Protein AF-A0A846ZCH2-F1 (afdb_monomer)

Organism: NCBI:txid434464

Secondary structure (DSSP, 8-state):
--GGGGGGGS--TTHHHHHHHHHHHHH-TT--HHHHHHHHHHSGGGTT--HHHHHHHHHHTT----SS----S----S---SS-PPP-SS------SS------

Structure (mmCIF, N/CA/C/O backbone):
data_AF-A0A846ZCH2-F1
#
_entry.id   AF-A0A846ZCH2-F1
#
loop_
_atom_site.group_PDB
_atom_site.id
_atom_site.type_symbol
_atom_site.label_atom_id
_atom_site.label_alt_id
_atom_site.label_comp_id
_atom_site.label_asym_id
_atom_site.label_entity_id
_atom_site.label_seq_id
_atom_site.pdbx_PDB_ins_code
_atom_site.Cartn_x
_atom_site.Cartn_y
_atom_site.Cartn_z
_atom_site.occupancy
_atom_site.B_iso_or_equiv
_atom_site.auth_seq_id
_atom_site.auth_comp_id
_atom_site.auth_asym_id
_atom_site.auth_atom_id
_atom_site.pdbx_PDB_model_num
ATOM 1 N N . MET A 1 1 ? 10.371 15.484 -34.709 1.00 52.75 1 MET A N 1
ATOM 2 C CA . MET A 1 1 ? 10.586 14.109 -34.193 1.00 52.75 1 MET A CA 1
ATOM 3 C C . MET A 1 1 ? 10.629 14.148 -32.671 1.00 52.75 1 MET A C 1
ATOM 5 O O . MET A 1 1 ? 11.618 14.602 -32.114 1.00 52.75 1 MET A O 1
ATOM 9 N N . HIS A 1 2 ? 9.550 13.776 -31.977 1.00 69.56 2 HIS A N 1
ATOM 10 C CA . HIS A 1 2 ? 9.458 14.019 -30.533 1.00 69.56 2 HIS A CA 1
ATOM 11 C C . HIS A 1 2 ? 9.923 12.816 -29.691 1.00 69.56 2 HIS A C 1
ATOM 13 O O . HIS A 1 2 ? 9.303 11.753 -29.702 1.00 69.56 2 HIS A O 1
ATOM 19 N N . TYR A 1 3 ? 10.988 13.025 -28.916 1.00 62.78 3 TYR A N 1
ATOM 20 C CA . TYR A 1 3 ? 11.684 12.050 -28.064 1.00 62.78 3 TYR A CA 1
ATOM 21 C C . TYR A 1 3 ? 10.785 11.333 -27.028 1.00 62.78 3 TYR A C 1
ATOM 23 O O . TYR A 1 3 ? 10.927 10.128 -26.834 1.00 62.78 3 TYR A O 1
ATOM 31 N N . TRP A 1 4 ? 9.787 12.023 -26.462 1.00 69.00 4 TRP A N 1
ATOM 32 C CA . TRP A 1 4 ? 8.850 11.501 -25.448 1.00 69.00 4 TRP A CA 1
ATOM 33 C C . TRP A 1 4 ? 7.996 10.288 -25.864 1.00 69.00 4 TRP A C 1
ATOM 35 O O . TRP A 1 4 ? 7.654 9.470 -25.015 1.00 69.00 4 TRP A O 1
ATOM 45 N N . LYS A 1 5 ? 7.687 10.104 -27.157 1.00 64.94 5 LYS A N 1
ATOM 46 C CA . LYS A 1 5 ? 6.809 9.006 -27.616 1.00 64.94 5 LYS A CA 1
ATOM 47 C C . LYS A 1 5 ? 7.486 7.626 -27.614 1.00 64.94 5 LYS A C 1
ATOM 49 O O . LYS A 1 5 ? 6.796 6.621 -27.744 1.00 64.94 5 LYS A O 1
ATOM 54 N N . ARG A 1 6 ? 8.817 7.544 -27.457 1.00 63.12 6 ARG A N 1
ATOM 55 C CA . ARG A 1 6 ? 9.560 6.263 -27.440 1.00 63.12 6 ARG A CA 1
ATOM 56 C C . ARG A 1 6 ? 9.465 5.496 -26.116 1.00 63.12 6 ARG A C 1
ATOM 58 O O . ARG A 1 6 ? 9.717 4.300 -26.112 1.00 63.12 6 ARG A O 1
ATOM 65 N N . GLN A 1 7 ? 9.074 6.150 -25.022 1.00 60.16 7 GLN A N 1
ATOM 66 C CA . GLN A 1 7 ? 9.046 5.549 -23.680 1.00 60.16 7 GLN A CA 1
ATOM 67 C C . GLN A 1 7 ? 7.893 4.548 -23.468 1.00 60.16 7 GLN A C 1
ATOM 69 O O . GLN A 1 7 ? 7.969 3.722 -22.567 1.00 60.16 7 GLN A O 1
ATOM 74 N N . PHE A 1 8 ? 6.857 4.577 -24.315 1.00 59.66 8 PHE A N 1
ATOM 75 C CA . PHE A 1 8 ? 5.688 3.689 -24.221 1.00 59.66 8 PHE A CA 1
ATOM 76 C C . PHE A 1 8 ? 5.908 2.278 -24.791 1.00 59.66 8 PHE A C 1
ATOM 78 O O . PHE A 1 8 ? 5.002 1.457 -24.721 1.00 59.66 8 PHE A O 1
ATOM 85 N N . LYS A 1 9 ? 7.075 1.997 -25.389 1.00 59.69 9 LYS A N 1
ATOM 86 C CA . LYS A 1 9 ? 7.386 0.698 -26.018 1.00 59.69 9 LYS A CA 1
ATOM 87 C C . LYS A 1 9 ? 8.149 -0.274 -25.112 1.00 59.69 9 LYS A C 1
ATOM 89 O O . LYS A 1 9 ? 8.558 -1.325 -25.588 1.00 59.69 9 LYS A O 1
ATOM 94 N N . ASN A 1 10 ? 8.394 0.085 -23.855 1.00 63.25 10 ASN A N 1
ATOM 95 C CA . ASN A 1 10 ? 9.085 -0.809 -22.933 1.00 63.25 10 ASN A CA 1
ATOM 96 C C . ASN A 1 10 ? 8.112 -1.863 -22.394 1.00 63.25 10 ASN A C 1
ATOM 98 O O . ASN A 1 10 ? 6.967 -1.531 -22.084 1.00 63.25 10 ASN A O 1
ATOM 102 N N . ASP A 1 11 ? 8.592 -3.100 -22.253 1.00 69.25 11 ASP A N 1
ATOM 103 C CA . ASP A 1 11 ? 7.880 -4.163 -21.541 1.00 69.25 11 ASP A CA 1
ATOM 104 C C . ASP A 1 11 ? 7.491 -3.713 -20.125 1.00 69.25 11 ASP A C 1
ATOM 106 O O . ASP A 1 11 ? 8.177 -2.887 -19.507 1.00 69.25 11 ASP A O 1
ATOM 110 N N . ASP A 1 12 ? 6.384 -4.255 -19.601 1.00 74.25 12 ASP A N 1
ATOM 111 C CA . ASP A 1 12 ? 5.849 -3.888 -18.286 1.00 74.25 12 ASP A CA 1
ATOM 112 C C . ASP A 1 12 ? 6.784 -4.379 -17.164 1.00 74.25 12 ASP A C 1
ATOM 114 O O . ASP A 1 12 ? 6.586 -5.427 -16.548 1.00 74.25 12 ASP A O 1
ATOM 118 N N . SER A 1 13 ? 7.825 -3.589 -16.876 1.00 80.12 13 SER A N 1
ATOM 119 C CA . SER A 1 13 ? 8.789 -3.804 -15.785 1.00 80.12 13 SER A CA 1
ATOM 120 C C . SER A 1 13 ? 8.105 -3.930 -14.415 1.00 80.12 13 SER A C 1
ATOM 122 O O . SER A 1 13 ? 8.695 -4.426 -13.451 1.00 80.12 13 SER A O 1
ATOM 124 N N . ASP A 1 14 ? 6.844 -3.503 -14.316 1.00 87.75 14 ASP A N 1
ATOM 125 C CA . ASP A 1 14 ? 6.065 -3.537 -13.091 1.00 87.75 14 ASP A CA 1
ATOM 126 C C . ASP A 1 14 ? 5.320 -4.861 -12.854 1.00 87.75 14 ASP A C 1
ATOM 128 O O . ASP A 1 14 ? 4.823 -5.072 -11.746 1.00 87.75 14 ASP A O 1
ATOM 132 N N . ALA A 1 15 ? 5.295 -5.784 -13.822 1.00 89.00 15 ALA A N 1
ATOM 133 C CA . ALA A 1 15 ? 4.659 -7.100 -13.699 1.00 89.00 15 ALA A CA 1
ATOM 134 C C . ALA A 1 15 ? 4.993 -7.872 -12.395 1.00 89.00 15 ALA A C 1
ATOM 136 O O . ALA A 1 15 ? 4.052 -8.285 -11.705 1.00 89.00 15 ALA A O 1
ATOM 137 N N . PRO A 1 16 ? 6.269 -8.025 -11.968 1.00 90.88 16 PRO A N 1
ATOM 138 C CA . PRO A 1 16 ? 6.590 -8.724 -10.718 1.00 90.88 16 PRO A CA 1
ATOM 139 C C . PRO A 1 16 ? 6.042 -8.002 -9.479 1.00 90.88 16 PRO A C 1
ATOM 141 O O . PRO A 1 16 ? 5.589 -8.643 -8.530 1.00 90.88 16 PRO A O 1
ATOM 144 N N . PHE A 1 17 ? 6.013 -6.665 -9.496 1.00 91.75 17 PHE A N 1
ATOM 145 C CA . PHE A 1 17 ? 5.440 -5.876 -8.406 1.00 91.75 17 PHE A CA 1
ATOM 146 C C . PHE A 1 17 ? 3.924 -6.031 -8.344 1.00 91.75 17 PHE A C 1
ATOM 148 O O . PHE A 1 17 ? 3.378 -6.202 -7.255 1.00 91.75 17 PHE A O 1
ATOM 155 N N . ARG A 1 18 ? 3.243 -6.006 -9.498 1.00 93.88 18 ARG A N 1
ATOM 156 C CA . ARG A 1 18 ? 1.791 -6.220 -9.584 1.00 93.88 18 ARG A CA 1
ATOM 157 C C . ARG A 1 18 ? 1.411 -7.590 -9.012 1.00 93.88 18 ARG A C 1
ATOM 159 O O . ARG A 1 18 ? 0.487 -7.667 -8.204 1.00 93.88 18 ARG A O 1
ATOM 166 N N . ALA A 1 19 ? 2.154 -8.643 -9.362 1.00 94.25 19 ALA A N 1
ATOM 167 C CA . ALA A 1 19 ? 1.928 -9.995 -8.850 1.00 94.25 19 ALA A CA 1
ATOM 168 C C . ALA A 1 19 ? 2.131 -10.087 -7.326 1.00 94.25 19 ALA A C 1
ATOM 170 O O . ALA A 1 19 ? 1.251 -10.578 -6.618 1.00 94.25 19 ALA A O 1
ATOM 171 N N . ALA A 1 20 ? 3.239 -9.550 -6.805 1.00 94.81 20 ALA A N 1
ATOM 172 C CA . ALA A 1 20 ? 3.527 -9.563 -5.369 1.00 94.81 20 ALA A CA 1
ATOM 173 C C . ALA A 1 20 ? 2.496 -8.760 -4.554 1.00 94.81 20 ALA A C 1
ATOM 175 O O . ALA A 1 20 ? 2.025 -9.220 -3.513 1.00 94.81 20 ALA A O 1
ATOM 176 N N . ILE A 1 21 ? 2.104 -7.578 -5.043 1.00 94.69 21 ILE A N 1
ATOM 177 C CA . ILE A 1 21 ? 1.053 -6.753 -4.432 1.00 94.69 21 ILE A CA 1
ATOM 178 C C . ILE A 1 21 ? -0.269 -7.520 -4.381 1.00 94.69 21 ILE A C 1
ATOM 180 O O . ILE A 1 21 ? -0.918 -7.536 -3.336 1.00 94.69 21 ILE A O 1
ATOM 184 N N . ARG A 1 22 ? -0.660 -8.165 -5.488 1.00 94.81 22 ARG A N 1
ATOM 185 C CA . ARG A 1 22 ? -1.902 -8.941 -5.560 1.00 94.81 22 ARG A CA 1
ATOM 186 C C . ARG A 1 22 ? -1.886 -10.111 -4.580 1.00 94.81 22 ARG A C 1
ATOM 188 O O . ARG A 1 22 ? -2.867 -10.296 -3.876 1.00 94.81 22 ARG A O 1
ATOM 195 N N . ALA A 1 23 ? -0.774 -10.838 -4.475 1.00 95.31 23 ALA A N 1
ATOM 196 C CA . ALA A 1 23 ? -0.637 -11.940 -3.523 1.00 95.31 23 ALA A CA 1
ATOM 197 C C . ALA A 1 23 ? -0.786 -11.475 -2.062 1.00 95.31 23 ALA A C 1
ATOM 199 O O . ALA A 1 23 ? -1.497 -12.102 -1.280 1.00 95.31 23 ALA A O 1
ATOM 200 N N . ILE A 1 24 ? -0.164 -10.347 -1.699 1.00 94.50 24 ILE A N 1
ATOM 201 C CA . ILE A 1 24 ? -0.284 -9.767 -0.350 1.00 94.50 24 ILE A CA 1
ATOM 202 C C . ILE A 1 24 ? -1.717 -9.305 -0.067 1.00 94.50 24 ILE A C 1
ATOM 204 O O . ILE A 1 24 ? -2.201 -9.473 1.049 1.00 94.50 24 ILE A O 1
ATOM 208 N N . TRP A 1 25 ? -2.380 -8.700 -1.052 1.00 94.12 25 TRP A N 1
ATOM 209 C CA . TRP A 1 25 ? -3.747 -8.211 -0.896 1.00 94.12 25 TRP A CA 1
ATOM 210 C C . TRP A 1 25 ? -4.775 -9.347 -0.844 1.00 94.12 25 TRP A C 1
ATOM 212 O O . TRP A 1 25 ? -5.716 -9.272 -0.063 1.00 94.12 25 TRP A O 1
ATOM 222 N N . GLU A 1 26 ? -4.591 -10.422 -1.614 1.00 92.56 26 GLU A N 1
ATOM 223 C CA . GLU A 1 26 ? -5.503 -11.574 -1.578 1.00 92.56 26 GLU A CA 1
ATOM 224 C C . GLU A 1 26 ? -5.430 -12.313 -0.233 1.00 92.56 26 GLU A C 1
ATOM 226 O O . GLU A 1 26 ? -6.442 -12.824 0.240 1.00 92.56 26 GLU A O 1
ATOM 231 N N . ALA A 1 27 ? -4.258 -12.307 0.416 1.00 93.00 27 ALA A N 1
ATOM 232 C CA . ALA A 1 27 ? -4.093 -12.845 1.765 1.00 93.00 27 ALA A CA 1
ATOM 233 C C . ALA A 1 27 ? -4.886 -12.058 2.827 1.00 93.00 27 ALA A C 1
ATOM 235 O O . ALA A 1 27 ? -5.360 -12.653 3.792 1.00 93.00 27 ALA A O 1
ATOM 236 N N . ASP A 1 28 ? -5.040 -10.738 2.662 1.00 90.31 28 ASP A N 1
ATOM 237 C CA . ASP A 1 28 ? -5.865 -9.897 3.535 1.00 90.31 28 ASP A CA 1
ATOM 238 C C . ASP A 1 28 ? -6.465 -8.705 2.765 1.00 90.31 28 ASP A C 1
ATOM 240 O O . ASP A 1 28 ? -5.830 -7.664 2.547 1.00 90.31 28 ASP A O 1
ATOM 244 N N . LYS A 1 29 ? -7.750 -8.838 2.411 1.00 88.00 29 LYS A N 1
ATOM 245 C CA . LYS A 1 29 ? -8.525 -7.836 1.654 1.00 88.00 29 LYS A CA 1
ATOM 246 C C . LYS A 1 29 ? -8.787 -6.547 2.442 1.00 88.00 29 LYS A C 1
ATOM 248 O O . LYS A 1 29 ? -9.336 -5.582 1.903 1.00 88.00 29 LYS A O 1
ATOM 253 N N . HIS A 1 30 ? -8.400 -6.488 3.716 1.00 88.25 30 HIS A N 1
ATOM 254 C CA . HIS A 1 30 ? -8.453 -5.272 4.522 1.00 88.25 30 HIS A CA 1
ATOM 255 C C . HIS A 1 30 ? -7.199 -4.409 4.375 1.00 88.25 30 HIS A C 1
ATOM 257 O O . HIS A 1 30 ? -7.208 -3.246 4.790 1.00 88.25 30 HIS A O 1
ATOM 263 N N . TYR A 1 31 ? -6.135 -4.920 3.751 1.00 90.94 31 TYR A N 1
ATOM 264 C CA . TYR A 1 31 ? -4.913 -4.155 3.558 1.00 90.94 31 TYR A CA 1
ATOM 265 C C . TYR A 1 31 ? -5.091 -2.992 2.582 1.00 90.94 31 TYR A C 1
ATOM 267 O O . TYR A 1 31 ? -5.489 -3.135 1.427 1.00 90.94 31 TYR A O 1
ATOM 275 N N . GLY A 1 32 ? -4.733 -1.803 3.069 1.00 90.00 32 GLY A N 1
ATOM 276 C CA . GLY A 1 32 ? -4.518 -0.619 2.249 1.00 90.00 32 GLY A CA 1
ATOM 277 C C . GLY A 1 32 ? -3.063 -0.491 1.792 1.00 90.00 32 GLY A C 1
ATOM 278 O O . GLY A 1 32 ? -2.195 -1.291 2.146 1.00 90.00 32 GLY A O 1
ATOM 279 N N . VAL A 1 33 ? -2.777 0.591 1.065 1.00 92.38 33 VAL A N 1
ATOM 280 C CA . VAL A 1 33 ? -1.456 0.880 0.470 1.00 92.38 33 VAL A CA 1
ATOM 281 C C . VAL A 1 33 ? -0.310 0.759 1.482 1.00 92.38 33 VAL A C 1
ATOM 283 O O . VAL A 1 33 ? 0.720 0.158 1.183 1.00 92.38 33 VAL A O 1
ATOM 286 N N . ARG A 1 34 ? -0.481 1.303 2.695 1.00 92.12 34 ARG A N 1
ATOM 287 C CA . ARG A 1 34 ? 0.554 1.281 3.741 1.00 92.12 34 ARG A CA 1
ATOM 288 C C . ARG A 1 34 ? 0.882 -0.141 4.197 1.00 92.12 34 ARG A C 1
ATOM 290 O O . ARG A 1 34 ? 2.058 -0.478 4.301 1.00 92.12 34 ARG A O 1
ATOM 297 N N . SER A 1 35 ? -0.134 -0.962 4.455 1.00 93.38 35 SER A N 1
ATOM 298 C CA . SER A 1 35 ? 0.047 -2.346 4.908 1.00 93.38 35 SER A CA 1
ATOM 299 C C . SER A 1 35 ? 0.713 -3.195 3.828 1.00 93.38 35 SER A C 1
ATOM 301 O O . SER A 1 35 ? 1.685 -3.892 4.115 1.00 93.38 35 SER A O 1
ATOM 303 N N . VAL A 1 36 ? 0.267 -3.049 2.573 1.00 94.31 36 VAL A N 1
ATOM 304 C CA . VAL A 1 36 ? 0.884 -3.713 1.414 1.00 94.31 36 VAL A CA 1
ATOM 305 C C . VAL A 1 36 ? 2.358 -3.324 1.279 1.00 94.31 36 VAL A C 1
ATOM 307 O O . VAL A 1 36 ? 3.217 -4.192 1.155 1.00 94.31 36 VAL A O 1
ATOM 310 N N . TYR A 1 37 ? 2.675 -2.029 1.364 1.00 95.19 37 TYR A N 1
ATOM 311 C CA . TYR A 1 37 ? 4.053 -1.539 1.291 1.00 95.19 37 TYR A CA 1
ATOM 312 C C . TYR A 1 37 ? 4.950 -2.124 2.392 1.00 95.19 37 TYR A C 1
ATOM 314 O O . TYR A 1 37 ? 6.071 -2.549 2.112 1.00 95.19 37 TYR A O 1
ATOM 322 N N . LEU A 1 38 ? 4.467 -2.185 3.636 1.00 94.62 38 LEU A N 1
ATOM 323 C CA . LEU A 1 38 ? 5.235 -2.759 4.744 1.00 94.62 38 LEU A CA 1
ATOM 324 C C . LEU A 1 38 ? 5.506 -4.253 4.535 1.00 94.62 38 LEU A C 1
ATOM 326 O O . LEU A 1 38 ? 6.636 -4.691 4.737 1.00 94.62 38 LEU A O 1
ATOM 330 N N . LYS A 1 39 ? 4.505 -5.015 4.080 1.00 94.44 39 LYS A N 1
ATOM 331 C CA . LYS A 1 39 ? 4.649 -6.444 3.761 1.00 94.44 39 LYS A CA 1
ATOM 332 C C . LYS A 1 39 ? 5.608 -6.687 2.597 1.00 94.44 39 LYS A C 1
ATOM 334 O O . LYS A 1 39 ? 6.432 -7.590 2.679 1.00 94.44 39 LYS A O 1
ATOM 339 N N . LEU A 1 40 ? 5.572 -5.850 1.559 1.00 94.31 40 LEU A N 1
ATOM 340 C CA . LEU A 1 40 ? 6.556 -5.905 0.474 1.00 94.31 40 LEU A CA 1
ATOM 341 C C . LEU A 1 40 ? 7.974 -5.669 0.991 1.00 94.31 40 LEU A C 1
ATOM 343 O O . LEU A 1 40 ? 8.888 -6.399 0.636 1.00 94.31 40 LEU A O 1
ATOM 347 N N . ARG A 1 41 ? 8.167 -4.683 1.870 1.00 93.81 41 ARG A N 1
ATOM 348 C CA . ARG A 1 41 ? 9.497 -4.331 2.382 1.00 93.81 41 ARG A CA 1
ATOM 349 C C . ARG A 1 41 ? 10.098 -5.392 3.313 1.00 93.81 41 ARG A C 1
ATOM 351 O O . ARG A 1 41 ? 11.312 -5.411 3.496 1.00 93.81 41 ARG A O 1
ATOM 358 N N . GLN A 1 42 ? 9.264 -6.260 3.891 1.00 92.81 42 GLN A N 1
ATOM 359 C CA . GLN A 1 42 ? 9.713 -7.444 4.632 1.00 92.81 42 GLN A CA 1
ATOM 360 C C . GLN A 1 42 ? 10.337 -8.499 3.709 1.00 92.81 42 GLN A C 1
ATOM 362 O O . GLN A 1 42 ? 11.147 -9.300 4.167 1.00 92.81 42 GLN A O 1
ATOM 367 N N . GLN A 1 43 ? 10.002 -8.493 2.416 1.00 92.44 43 GLN A N 1
ATOM 368 C CA . GLN A 1 43 ? 10.590 -9.404 1.443 1.00 92.44 43 GLN A CA 1
ATOM 369 C C . GLN A 1 43 ? 11.938 -8.845 0.956 1.00 92.44 43 GLN A C 1
ATOM 371 O O . GLN A 1 43 ? 12.003 -7.692 0.514 1.00 92.44 43 GLN A O 1
ATOM 376 N N . PRO A 1 44 ? 13.026 -9.639 0.988 1.00 90.31 44 PRO A N 1
ATOM 377 C CA . PRO A 1 44 ? 14.363 -9.155 0.642 1.00 90.31 44 PRO A CA 1
ATOM 378 C C . PRO A 1 44 ? 14.445 -8.643 -0.803 1.00 90.31 44 PRO A C 1
ATOM 380 O O . PRO A 1 44 ? 15.089 -7.626 -1.051 1.00 90.31 44 PRO A O 1
ATOM 383 N N . ALA A 1 45 ? 13.709 -9.270 -1.728 1.00 89.00 45 ALA A N 1
ATOM 384 C CA . ALA A 1 45 ? 13.640 -8.877 -3.137 1.00 89.00 45 ALA A CA 1
ATOM 385 C C . ALA A 1 45 ? 13.063 -7.465 -3.367 1.00 89.00 45 ALA A C 1
ATOM 387 O O . ALA A 1 45 ? 13.379 -6.822 -4.365 1.00 89.00 45 ALA A O 1
ATOM 388 N N . PHE A 1 46 ? 12.239 -6.953 -2.445 1.00 87.88 46 PHE A N 1
ATOM 389 C CA . PHE A 1 46 ? 11.509 -5.689 -2.607 1.00 87.88 46 PHE A CA 1
ATOM 390 C C . PHE A 1 46 ? 11.878 -4.634 -1.553 1.00 87.88 46 PHE A C 1
ATOM 392 O O . PHE A 1 46 ? 11.205 -3.610 -1.412 1.00 87.88 46 PHE A O 1
ATOM 399 N N . LYS A 1 47 ? 12.985 -4.834 -0.830 1.00 88.12 47 LYS A N 1
ATOM 400 C CA . LYS A 1 47 ? 13.415 -3.965 0.277 1.00 88.12 47 LYS A CA 1
ATOM 401 C C . LYS A 1 47 ? 13.673 -2.505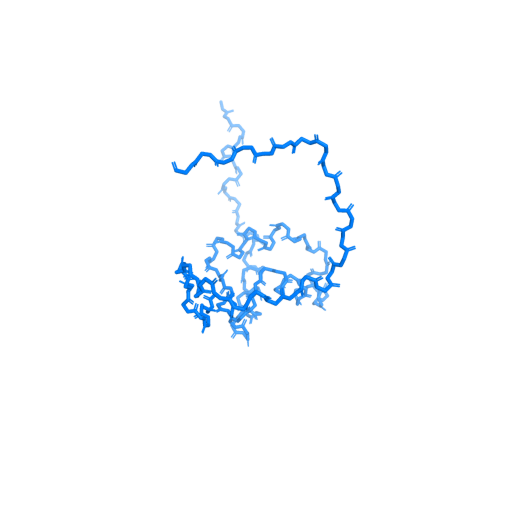 -0.133 1.00 88.12 47 LYS A C 1
ATOM 403 O O . LYS A 1 47 ? 13.448 -1.599 0.671 1.00 88.12 47 LYS A O 1
ATOM 408 N N . ALA A 1 48 ? 14.130 -2.279 -1.368 1.00 90.50 48 ALA A N 1
ATOM 409 C CA . ALA A 1 48 ? 14.479 -0.959 -1.912 1.00 90.50 48 ALA A CA 1
ATOM 410 C C . ALA A 1 48 ? 13.319 -0.250 -2.644 1.00 90.50 48 ALA A C 1
ATOM 412 O O . ALA A 1 48 ? 13.511 0.805 -3.248 1.00 90.50 48 ALA A O 1
ATOM 413 N N . VAL A 1 49 ? 12.108 -0.813 -2.621 1.00 90.94 49 VAL A N 1
ATOM 414 C CA . VAL A 1 49 ? 10.959 -0.253 -3.344 1.00 90.94 49 VAL A CA 1
ATOM 415 C C . VAL A 1 49 ? 10.471 1.037 -2.695 1.00 90.94 49 VAL A C 1
ATOM 417 O O . VAL A 1 49 ? 10.304 1.123 -1.482 1.00 90.94 49 VAL A O 1
ATOM 420 N N . ASN A 1 50 ? 10.166 2.038 -3.519 1.00 93.56 50 ASN A N 1
ATOM 421 C CA . ASN A 1 50 ? 9.553 3.280 -3.063 1.00 93.56 50 ASN A CA 1
ATOM 422 C C . ASN A 1 50 ? 8.036 3.111 -2.850 1.00 93.56 50 ASN A C 1
ATOM 424 O O . ASN A 1 50 ? 7.325 2.622 -3.731 1.00 93.56 50 ASN A O 1
ATOM 428 N N . HIS A 1 51 ? 7.515 3.605 -1.724 1.00 93.69 51 HIS A N 1
ATOM 429 C CA . HIS A 1 51 ? 6.081 3.615 -1.415 1.00 93.69 51 HIS A CA 1
ATOM 430 C C . HIS A 1 51 ? 5.224 4.288 -2.502 1.00 93.69 51 HIS A C 1
ATOM 432 O O . HIS A 1 51 ? 4.117 3.824 -2.764 1.00 93.69 51 HIS A O 1
ATOM 438 N N . LYS A 1 52 ? 5.736 5.323 -3.189 1.00 95.06 52 LYS A N 1
ATOM 439 C CA . LYS A 1 52 ? 5.018 5.996 -4.290 1.00 95.06 52 LYS A CA 1
ATOM 440 C C . LYS A 1 52 ? 4.738 5.053 -5.464 1.00 95.06 52 LYS A C 1
ATOM 442 O O . LYS A 1 52 ? 3.665 5.106 -6.060 1.00 95.06 52 LYS A O 1
ATOM 447 N N . LYS A 1 53 ? 5.685 4.157 -5.772 1.00 93.75 53 LYS A N 1
ATOM 448 C CA . LYS A 1 53 ? 5.532 3.148 -6.831 1.00 93.75 53 LYS A CA 1
ATOM 449 C C . LYS A 1 53 ? 4.442 2.143 -6.461 1.00 93.75 53 LYS A C 1
ATOM 451 O O . LYS A 1 53 ? 3.570 1.868 -7.276 1.00 93.75 53 LYS A O 1
ATOM 456 N N . VAL A 1 54 ? 4.451 1.662 -5.217 1.00 94.56 54 VAL A N 1
ATOM 457 C CA . VAL A 1 54 ? 3.410 0.758 -4.698 1.00 94.56 54 VAL A CA 1
ATOM 458 C C . VAL A 1 54 ? 2.043 1.434 -4.733 1.00 94.56 54 VAL A C 1
ATOM 460 O O . VAL A 1 54 ? 1.088 0.836 -5.211 1.00 94.56 54 VAL A O 1
ATOM 463 N N . GLN A 1 55 ? 1.953 2.691 -4.294 1.00 94.88 55 GLN A N 1
ATOM 464 C CA . GLN A 1 55 ? 0.708 3.456 -4.317 1.00 94.88 55 GLN A CA 1
ATOM 465 C C . GLN A 1 55 ? 0.131 3.575 -5.732 1.00 94.88 55 GLN A C 1
ATOM 467 O O . GLN A 1 55 ? -1.057 3.317 -5.914 1.00 94.88 55 GLN A O 1
ATOM 472 N N . ARG A 1 56 ? 0.968 3.916 -6.724 1.00 95.38 56 ARG A N 1
ATOM 473 C CA . ARG A 1 56 ? 0.561 3.978 -8.134 1.00 95.38 56 ARG A CA 1
ATOM 474 C C . ARG A 1 56 ? 0.002 2.636 -8.610 1.00 95.38 56 ARG A C 1
ATOM 476 O O . ARG A 1 56 ? -1.120 2.595 -9.098 1.00 95.38 56 ARG A O 1
ATOM 483 N N . LEU A 1 57 ? 0.743 1.544 -8.412 1.00 94.69 57 LEU A N 1
ATOM 484 C CA . LEU A 1 57 ? 0.338 0.211 -8.876 1.00 94.69 57 LEU A CA 1
ATOM 485 C C . LEU A 1 57 ? -0.938 -0.293 -8.191 1.00 94.69 57 LEU A C 1
ATOM 487 O O . LEU A 1 57 ? -1.815 -0.838 -8.853 1.00 94.69 57 LEU A O 1
ATOM 491 N N . VAL A 1 58 ? -1.066 -0.092 -6.877 1.00 93.88 58 VAL A N 1
ATOM 492 C CA . VAL A 1 58 ? -2.280 -0.435 -6.117 1.00 93.88 58 VAL A CA 1
ATOM 493 C C . VAL A 1 58 ? -3.495 0.313 -6.673 1.00 93.88 58 VAL A C 1
ATOM 495 O O . VAL A 1 58 ? -4.553 -0.291 -6.837 1.00 93.88 58 VAL A O 1
ATOM 498 N N . HIS A 1 59 ? -3.337 1.599 -7.006 1.00 93.31 59 HIS A N 1
ATOM 499 C CA . HIS A 1 59 ? -4.407 2.413 -7.579 1.00 93.31 59 HIS A CA 1
ATOM 500 C C . HIS A 1 59 ? -4.775 1.982 -9.005 1.00 93.31 59 HIS A C 1
ATOM 502 O O . HIS A 1 59 ? -5.956 1.812 -9.289 1.00 93.31 59 HIS A O 1
ATOM 508 N N . GLU A 1 60 ? -3.783 1.741 -9.870 1.00 94.25 60 GLU A N 1
ATOM 509 C CA . GLU A 1 60 ? -3.991 1.219 -11.232 1.00 94.25 60 GLU A CA 1
ATOM 510 C C . GLU A 1 60 ? -4.726 -0.130 -11.227 1.00 94.25 60 GLU A C 1
ATOM 512 O O . GLU A 1 60 ? -5.562 -0.383 -12.086 1.00 94.25 60 GLU A O 1
ATOM 517 N N . MET A 1 61 ? -4.445 -0.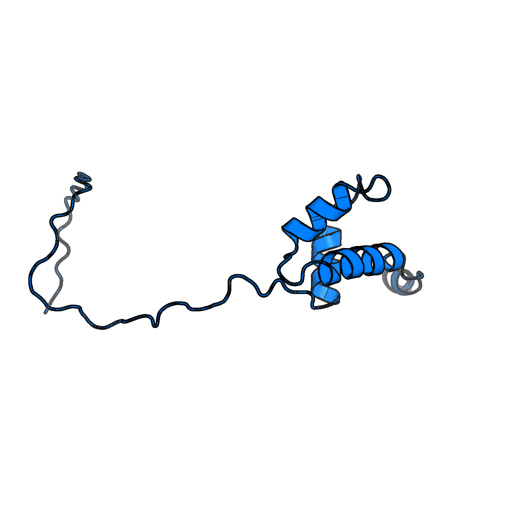990 -10.244 1.00 93.25 61 MET A N 1
ATOM 518 C CA . MET A 1 61 ? -5.130 -2.277 -10.078 1.00 93.25 61 MET A CA 1
ATOM 519 C C . MET A 1 61 ? -6.487 -2.170 -9.364 1.00 93.25 61 MET A C 1
ATOM 521 O O . MET A 1 61 ? -7.161 -3.183 -9.199 1.00 93.25 61 MET A O 1
ATOM 525 N N .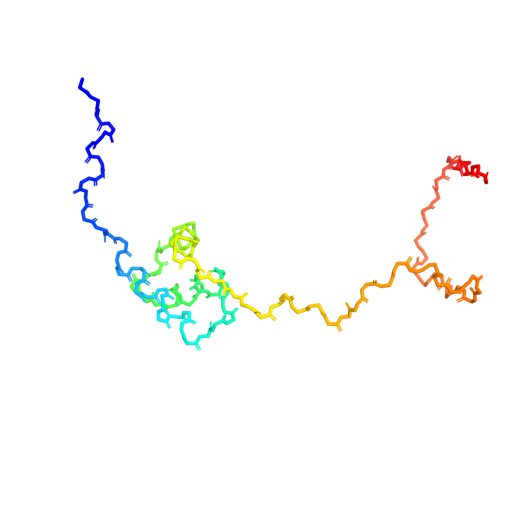 GLY A 1 62 ? -6.885 -0.982 -8.896 1.00 91.56 62 GLY A N 1
ATOM 526 C CA . GLY A 1 62 ? -8.149 -0.777 -8.185 1.00 91.56 62 GLY A CA 1
ATOM 527 C C . GLY A 1 62 ? -8.235 -1.450 -6.808 1.00 91.56 62 GLY A C 1
ATOM 528 O O . GLY A 1 62 ? -9.329 -1.570 -6.260 1.00 91.56 62 GLY A O 1
ATOM 529 N N . LEU A 1 63 ? -7.109 -1.876 -6.226 1.00 91.06 63 LEU A N 1
ATOM 530 C CA . LEU A 1 63 ? -7.090 -2.581 -4.943 1.00 91.06 63 LEU A CA 1
ATOM 531 C C . LEU A 1 63 ? -7.323 -1.588 -3.795 1.00 91.06 63 LEU A C 1
ATOM 533 O O . LEU A 1 63 ? -6.585 -0.613 -3.630 1.00 91.06 63 LEU A O 1
ATOM 537 N N . LYS A 1 64 ? -8.353 -1.831 -2.981 1.00 86.31 64 LYS A N 1
ATOM 538 C CA . LYS A 1 64 ? -8.727 -0.981 -1.840 1.00 86.31 64 LYS A CA 1
ATOM 539 C C . LYS A 1 64 ? -8.973 -1.845 -0.606 1.00 86.31 64 LYS A C 1
ATOM 541 O O . LYS A 1 64 ? -9.578 -2.906 -0.705 1.00 86.31 64 LYS 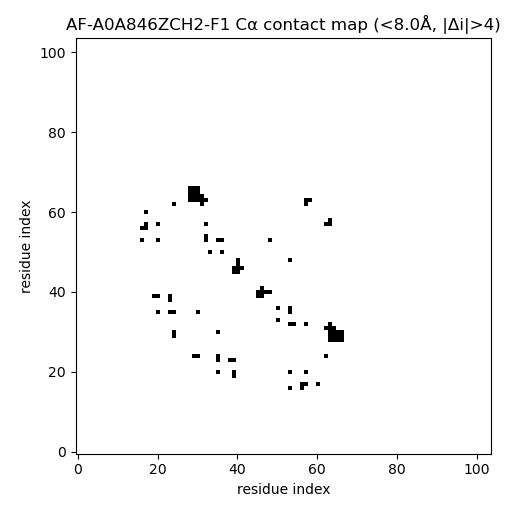A O 1
ATOM 546 N N . GLY A 1 65 ? -8.516 -1.376 0.554 1.00 82.62 65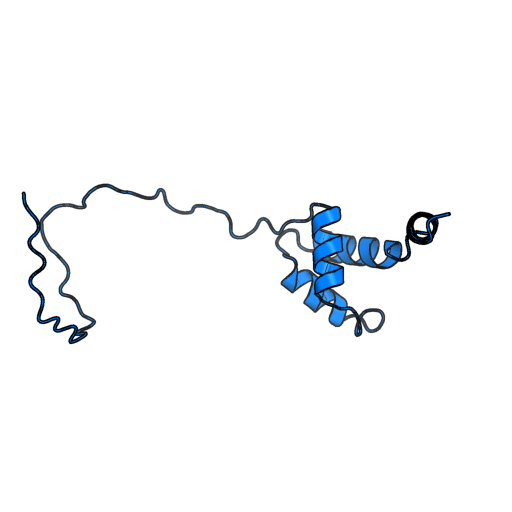 GLY A N 1
ATOM 547 C CA . GLY A 1 65 ? -8.800 -2.020 1.835 1.00 82.62 65 GLY A CA 1
ATOM 548 C C . GLY A 1 65 ? -10.214 -1.675 2.296 1.00 82.62 65 GLY A C 1
ATOM 549 O O . GLY A 1 65 ? -10.531 -0.503 2.484 1.00 82.62 65 GLY A O 1
ATOM 550 N N . VAL A 1 66 ? -11.071 -2.678 2.479 1.00 74.12 66 VAL A N 1
ATOM 551 C CA . VAL A 1 66 ? -12.517 -2.470 2.722 1.00 74.12 66 VAL A CA 1
ATOM 552 C C . VAL A 1 66 ? -12.889 -2.389 4.216 1.00 74.12 66 VAL A C 1
ATOM 554 O O . VAL A 1 66 ? -14.060 -2.303 4.570 1.00 74.12 66 VAL A O 1
ATOM 557 N N . GLY A 1 67 ? -11.904 -2.435 5.121 1.00 69.12 67 GLY A N 1
ATOM 558 C CA . GLY A 1 67 ? -12.134 -2.669 6.555 1.00 69.12 67 GLY A CA 1
ATOM 559 C C . GLY A 1 67 ? -12.793 -1.523 7.337 1.00 69.12 67 GLY A C 1
ATOM 560 O O . GLY A 1 67 ? -13.614 -1.785 8.212 1.00 69.12 67 GLY A O 1
ATOM 561 N N . TYR A 1 68 ? -12.469 -0.261 7.029 1.00 67.56 68 TYR A N 1
ATOM 562 C CA . TYR A 1 68 ? -12.749 0.873 7.933 1.00 67.56 68 TYR A CA 1
ATOM 563 C C . TYR A 1 68 ? -13.857 1.830 7.466 1.00 67.56 68 TYR A C 1
ATOM 565 O O . TYR A 1 68 ? -14.140 2.811 8.145 1.00 67.56 68 TYR A O 1
ATOM 573 N N . HIS A 1 69 ? -14.513 1.557 6.334 1.00 67.88 69 HIS A N 1
ATOM 574 C CA . HIS A 1 69 ? -15.577 2.420 5.794 1.00 67.88 69 HIS A CA 1
ATOM 575 C C . HIS A 1 69 ? -16.979 2.094 6.325 1.00 67.88 69 HIS A C 1
ATOM 577 O O . HIS A 1 69 ? -17.969 2.623 5.824 1.00 67.88 69 HIS A O 1
ATOM 583 N N . LYS A 1 70 ? -17.094 1.231 7.338 1.00 71.94 70 LYS A N 1
ATOM 584 C CA . LYS A 1 70 ? -18.397 0.903 7.917 1.00 71.94 70 LYS A CA 1
ATOM 585 C C . LYS A 1 70 ? -18.870 2.063 8.784 1.00 71.94 70 LYS A C 1
ATOM 587 O O . LYS A 1 70 ? -18.298 2.340 9.836 1.00 71.94 70 LYS A O 1
ATOM 592 N N . GLN A 1 71 ? -19.938 2.719 8.349 1.00 70.12 71 GLN A N 1
ATOM 593 C CA . GLN A 1 71 ? -20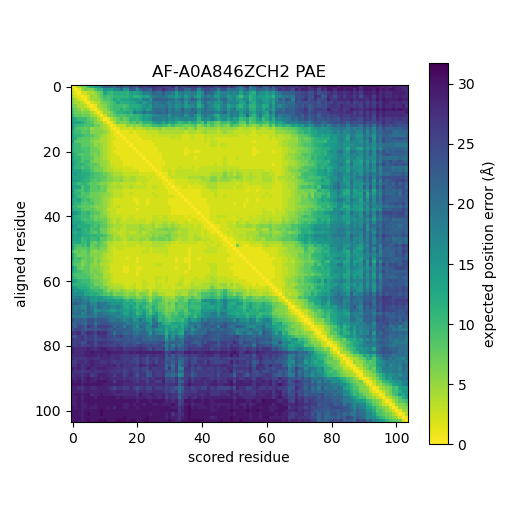.667 3.667 9.176 1.00 70.12 71 GLN A CA 1
ATOM 594 C C . GLN A 1 71 ? -21.388 2.863 10.271 1.00 70.12 71 GLN A C 1
ATOM 596 O O . GLN A 1 71 ? -22.444 2.288 10.037 1.00 70.12 71 GLN A O 1
ATOM 601 N N . SER A 1 72 ? -20.775 2.739 11.452 1.00 73.94 72 SER A N 1
ATOM 602 C CA . SER A 1 72 ? -21.344 1.952 12.561 1.00 73.94 72 SER A CA 1
ATOM 603 C C . SER A 1 72 ? -22.550 2.625 13.217 1.00 73.94 72 SER A C 1
ATOM 605 O O . SER A 1 72 ? -23.346 1.958 13.869 1.00 73.94 72 SER A O 1
ATOM 607 N N . ARG A 1 73 ? -22.688 3.943 13.044 1.00 72.31 73 ARG A N 1
ATOM 608 C CA . ARG A 1 73 ? -23.796 4.747 13.562 1.00 72.31 73 ARG A CA 1
ATOM 609 C C . ARG A 1 73 ? -24.351 5.653 12.470 1.00 72.31 73 ARG A C 1
ATOM 611 O O . ARG A 1 73 ? -23.574 6.256 11.726 1.00 72.31 73 ARG A O 1
ATOM 618 N N . GLN A 1 74 ? -25.674 5.792 12.408 1.00 78.50 74 GLN A N 1
ATOM 619 C CA . GLN A 1 74 ? -26.272 6.917 11.693 1.00 78.50 74 GLN A CA 1
ATOM 620 C C . GLN A 1 74 ? -25.854 8.215 12.391 1.00 78.50 74 GLN A C 1
ATOM 622 O O . GLN A 1 74 ? -25.769 8.279 13.619 1.00 78.50 74 GLN A O 1
ATOM 627 N N . PHE A 1 75 ? -25.497 9.219 11.597 1.00 72.19 75 PHE A N 1
ATOM 628 C CA . PHE A 1 75 ? -25.176 10.540 12.114 1.00 72.19 75 PHE A CA 1
ATOM 629 C C . PHE A 1 75 ? -26.491 11.262 12.404 1.00 72.19 75 PHE A C 1
ATOM 631 O O . PHE A 1 75 ? -27.249 11.540 11.480 1.00 72.19 75 PHE A O 1
ATOM 638 N N . ASP A 1 76 ? -26.767 11.515 13.679 1.00 71.38 76 ASP A N 1
ATOM 639 C CA . ASP A 1 76 ? -27.929 12.283 14.108 1.00 71.38 76 ASP A CA 1
ATOM 640 C C . ASP A 1 76 ? -27.546 13.771 14.182 1.00 71.38 76 ASP A C 1
ATOM 642 O O . ASP A 1 76 ? -26.718 14.171 15.002 1.00 71.38 76 ASP A O 1
ATOM 646 N N . LEU A 1 77 ? -28.097 14.567 13.260 1.00 65.12 77 LEU A N 1
ATOM 647 C CA . LEU A 1 77 ? -27.966 16.029 13.212 1.00 65.12 77 LEU A CA 1
ATOM 648 C C . LEU A 1 77 ? -29.033 16.741 14.046 1.00 65.12 77 LEU A C 1
ATOM 650 O O . LEU A 1 77 ? -29.066 17.975 14.061 1.00 65.12 77 LEU A O 1
ATOM 654 N N . SER A 1 78 ? -29.928 15.999 14.703 1.00 74.69 78 SER A N 1
ATOM 655 C CA . SER A 1 78 ? -30.932 16.613 15.553 1.00 74.69 78 SER A CA 1
ATOM 656 C C . SER A 1 78 ? -30.240 17.404 16.659 1.00 74.69 78 SER A C 1
ATOM 658 O O . SER A 1 78 ? -29.233 16.993 17.249 1.00 74.69 78 SER A O 1
ATOM 660 N N . LYS A 1 79 ? -30.772 18.597 16.938 1.00 64.06 79 LYS A N 1
ATOM 661 C CA . LYS A 1 79 ? -30.445 19.284 18.181 1.00 64.06 79 LYS A CA 1
ATOM 662 C C . LYS A 1 79 ? -30.931 18.354 19.292 1.00 64.06 79 LYS A C 1
ATOM 664 O O . LYS A 1 79 ? -32.135 18.231 19.500 1.00 64.06 79 LYS A O 1
ATOM 669 N N . GLY A 1 80 ? -29.999 17.651 19.940 1.00 66.62 80 GLY A N 1
ATOM 670 C CA . GLY A 1 80 ? -30.307 16.844 21.117 1.00 66.62 80 GLY A CA 1
ATOM 671 C C . GLY A 1 80 ? -31.088 17.684 22.137 1.00 66.62 80 GLY A C 1
ATOM 672 O O . GLY A 1 80 ? -30.993 18.914 22.104 1.00 66.62 80 GLY A O 1
ATOM 673 N N . PRO A 1 81 ? -31.874 17.055 23.024 1.00 70.94 81 PRO A N 1
ATOM 674 C CA . PRO A 1 81 ? -32.815 17.757 23.892 1.00 70.94 81 PRO A CA 1
ATOM 675 C C . PRO A 1 81 ? -32.148 18.944 24.598 1.00 70.94 81 PRO A C 1
ATOM 677 O O . PRO A 1 81 ? -31.074 18.793 25.180 1.00 70.94 81 PRO A O 1
ATOM 680 N N . GLU A 1 82 ? -32.796 20.114 24.576 1.00 62.88 82 GLU A N 1
ATOM 681 C CA . GLU A 1 82 ? -32.291 21.399 25.105 1.00 62.88 82 GLU A CA 1
ATOM 682 C C . GLU A 1 82 ? -32.089 21.430 26.642 1.00 62.88 82 GLU A C 1
ATOM 684 O O . GLU A 1 82 ? -31.906 22.487 27.242 1.00 62.88 82 GLU A O 1
ATOM 689 N N . GLY A 1 83 ? -32.093 20.265 27.295 1.00 72.19 83 GLY A N 1
ATOM 690 C CA . GLY A 1 83 ? -31.876 20.076 28.726 1.00 72.19 83 GLY A CA 1
ATOM 691 C C . GLY A 1 83 ? -30.425 19.745 29.097 1.00 72.19 83 GLY A C 1
ATOM 692 O O . GLY A 1 83 ? -29.485 20.232 28.475 1.00 72.19 83 GLY A O 1
ATOM 693 N N . LYS A 1 84 ? -30.249 18.937 30.161 1.00 61.41 84 LYS A N 1
ATOM 694 C CA . LYS A 1 84 ? -28.982 18.610 30.864 1.00 61.41 84 LYS A CA 1
ATOM 695 C C . LYS A 1 84 ? -27.737 18.579 29.957 1.00 61.41 84 LYS A C 1
ATOM 697 O O . LYS A 1 84 ? -27.301 17.526 29.494 1.00 61.41 84 LYS A O 1
ATOM 702 N N . ARG A 1 85 ? -27.097 19.739 29.790 1.00 65.12 85 ARG A N 1
ATOM 703 C CA . ARG A 1 85 ? -25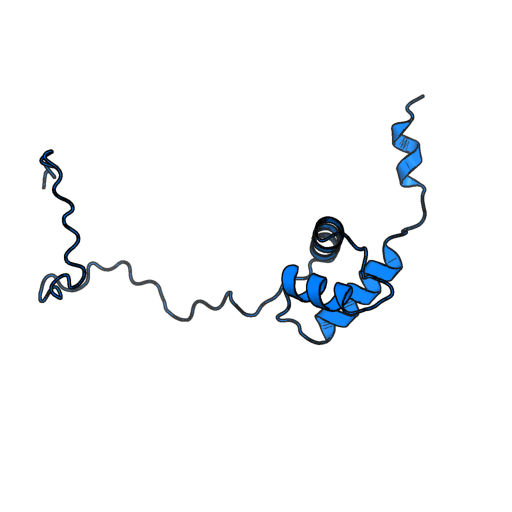.752 19.846 29.224 1.00 65.12 85 ARG A CA 1
ATOM 704 C C . ARG A 1 85 ? -24.768 19.319 30.263 1.00 65.12 85 ARG A C 1
ATOM 706 O O . ARG A 1 85 ? -24.718 19.827 31.381 1.00 65.12 85 ARG A O 1
ATOM 713 N N . VAL A 1 86 ? -23.995 18.294 29.907 1.00 66.38 86 VAL A N 1
ATOM 714 C CA . VAL A 1 86 ? -22.877 17.832 30.741 1.00 66.38 86 VAL A CA 1
ATOM 715 C C . VAL A 1 86 ? -21.920 19.006 30.934 1.00 66.38 86 VAL A C 1
ATOM 717 O O . VAL A 1 86 ? -21.554 19.680 29.970 1.00 66.38 86 VAL A O 1
ATOM 720 N N . THR A 1 87 ? -21.525 19.268 32.177 1.00 64.88 87 THR A N 1
ATOM 721 C CA . THR A 1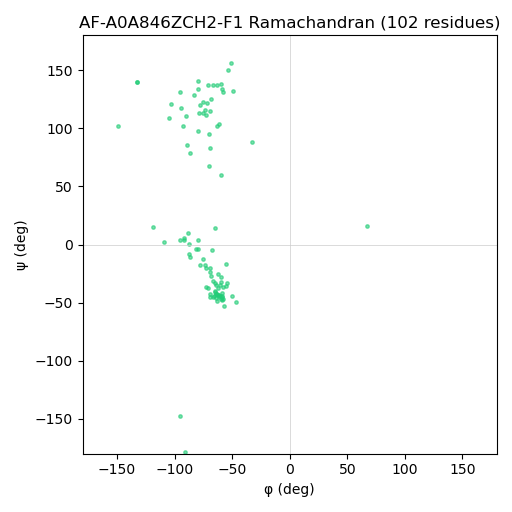 87 ? -20.555 20.318 32.480 1.00 64.88 87 THR A CA 1
ATOM 722 C C . THR A 1 87 ? -19.244 20.042 31.745 1.00 64.88 87 THR A C 1
ATOM 724 O O . THR A 1 87 ? -18.741 18.916 31.711 1.00 64.88 87 THR A O 1
ATOM 727 N N . ASN A 1 88 ? -18.697 21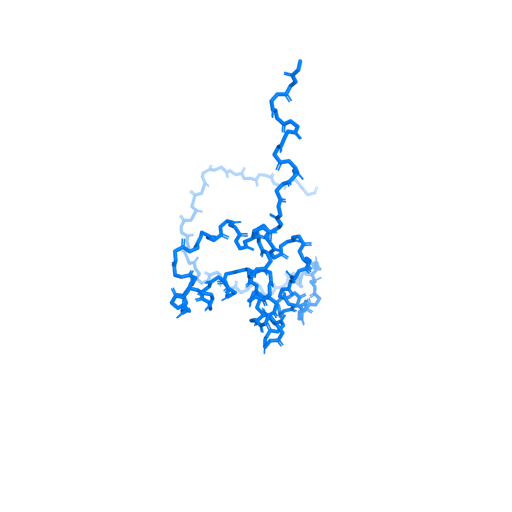.075 31.106 1.00 64.00 88 ASN A N 1
ATOM 728 C CA . ASN A 1 88 ? -17.452 20.976 30.356 1.00 64.00 88 ASN A CA 1
ATOM 729 C C . ASN A 1 88 ? -16.292 20.618 31.309 1.00 64.00 88 ASN A C 1
ATOM 731 O O . ASN A 1 88 ? -15.796 21.474 32.034 1.00 64.00 88 ASN A O 1
ATOM 735 N N . LYS A 1 89 ? -15.865 19.346 31.313 1.00 62.72 89 LYS A N 1
ATOM 736 C CA . LYS A 1 89 ? -14.769 18.833 32.164 1.00 62.72 89 LYS A CA 1
ATOM 737 C C . LYS A 1 89 ? -13.399 19.379 31.765 1.00 62.72 89 LYS A C 1
ATOM 739 O O . LYS A 1 89 ? -12.480 19.452 32.579 1.00 62.72 89 LYS A O 1
ATOM 744 N N . LEU A 1 90 ? -13.252 19.734 30.494 1.00 67.06 90 LEU A N 1
ATOM 745 C CA . LEU A 1 90 ? -12.035 20.281 29.932 1.00 67.06 90 LEU A CA 1
ATOM 746 C C . LEU A 1 90 ? -12.093 21.794 30.170 1.00 67.06 90 LEU A C 1
ATOM 748 O O . LEU A 1 90 ? -12.463 22.534 29.266 1.00 67.06 90 LEU A O 1
ATOM 752 N N . HIS A 1 91 ? -11.793 22.250 31.393 1.00 58.31 91 HIS A N 1
ATOM 753 C CA . HIS A 1 91 ? -11.729 23.667 31.792 1.00 58.31 91 HIS A CA 1
ATOM 754 C C . HIS A 1 91 ? -10.681 24.464 30.978 1.00 58.31 91 HIS A C 1
ATOM 756 O O . HIS A 1 91 ? -9.711 25.002 31.513 1.00 58.31 91 HIS A O 1
ATOM 762 N N . ARG A 1 92 ? -10.826 24.531 29.654 1.00 61.31 92 ARG A N 1
ATOM 763 C CA . ARG A 1 92 ? -9.981 25.324 28.775 1.00 61.31 92 ARG A CA 1
ATOM 764 C C . ARG A 1 92 ? -10.377 26.774 28.973 1.00 61.31 92 ARG A C 1
ATOM 766 O O . ARG A 1 92 ? -11.492 27.178 28.660 1.00 61.31 92 ARG A O 1
ATOM 773 N N . ARG A 1 93 ? -9.437 27.559 29.492 1.00 59.50 93 ARG A N 1
ATOM 774 C CA . ARG A 1 93 ? -9.539 29.014 29.623 1.00 59.50 93 ARG A CA 1
ATOM 775 C C . ARG A 1 93 ? -9.458 29.671 28.240 1.00 59.50 93 ARG A C 1
ATOM 777 O O . ARG A 1 93 ? -8.476 30.334 27.935 1.00 59.50 93 ARG A O 1
ATOM 784 N N . PHE A 1 94 ? -10.455 29.476 27.384 1.00 61.28 94 PHE A N 1
ATOM 785 C CA . PHE A 1 94 ? -10.587 30.276 26.170 1.00 61.28 94 PHE A CA 1
ATOM 786 C C . PHE A 1 94 ? -11.422 31.513 26.505 1.00 61.28 94 PHE A C 1
ATOM 788 O O . PHE A 1 94 ? -12.644 31.500 26.406 1.00 61.28 94 PHE A O 1
ATOM 795 N N . LYS A 1 95 ? -10.756 32.558 27.009 1.00 56.53 95 LYS A N 1
ATOM 796 C CA . LYS A 1 95 ? -11.361 33.879 27.204 1.00 56.53 95 LYS A CA 1
ATOM 797 C C . LYS A 1 95 ? -11.090 34.707 25.951 1.00 56.53 95 LYS A C 1
ATOM 799 O O . LYS A 1 95 ? -9.976 35.186 25.771 1.00 56.53 95 LYS A O 1
ATOM 804 N N . THR A 1 96 ? -12.080 34.849 25.079 1.00 51.34 96 THR A N 1
ATOM 805 C CA . THR A 1 96 ? -12.041 35.828 23.985 1.00 51.34 96 THR A CA 1
ATOM 806 C C . THR A 1 96 ? -12.751 37.100 24.418 1.00 51.34 96 THR A C 1
ATOM 808 O O . THR A 1 96 ? -13.872 37.037 24.909 1.00 51.34 96 THR A O 1
ATOM 811 N N . ASN A 1 97 ? -12.119 38.255 24.209 1.00 57.59 97 ASN A N 1
ATOM 812 C CA . ASN A 1 97 ? -12.674 39.572 24.551 1.00 57.59 97 ASN A CA 1
ATOM 813 C C . ASN A 1 97 ? -13.688 40.103 23.522 1.00 57.59 97 ASN A C 1
ATOM 815 O O . ASN A 1 97 ? -14.139 41.238 23.638 1.00 57.59 97 ASN A O 1
ATOM 819 N N . GLN A 1 98 ? -14.030 39.321 22.498 1.00 55.41 98 GLN A N 1
ATOM 820 C CA . GLN A 1 98 ? -15.007 39.718 21.490 1.00 55.41 98 GLN A CA 1
ATOM 821 C C . GLN A 1 98 ? -16.334 39.009 21.738 1.00 55.41 98 GLN A C 1
ATOM 823 O O . GLN A 1 98 ? -16.408 37.779 21.768 1.00 55.41 98 GLN A O 1
ATOM 828 N N . SER A 1 99 ? -17.372 39.820 21.935 1.00 44.34 99 SER A N 1
ATOM 829 C CA . SER A 1 99 ? -18.754 39.378 22.067 1.00 44.34 99 SER A CA 1
ATOM 830 C C . SER A 1 99 ? -19.259 38.931 20.693 1.00 44.34 99 SER A C 1
ATOM 832 O O . SER A 1 99 ? -19.404 39.755 19.791 1.00 44.34 99 SER A O 1
ATOM 834 N N . PHE A 1 100 ? -19.496 37.632 20.504 1.00 42.19 100 PHE A N 1
ATOM 835 C CA . PHE A 1 100 ? -20.209 37.136 19.326 1.00 42.19 100 PHE A CA 1
ATOM 836 C C . PHE A 1 100 ? -21.709 37.344 19.555 1.00 42.19 100 PHE A C 1
ATOM 838 O O . PHE A 1 100 ? -22.356 36.560 20.246 1.00 42.19 100 PHE A O 1
ATOM 845 N N . PHE A 1 101 ? -22.248 38.429 18.999 1.00 39.72 101 PHE A N 1
ATOM 846 C CA . PHE A 1 101 ? -23.688 38.660 18.910 1.00 39.72 101 PHE A CA 1
ATOM 847 C C . PHE A 1 101 ? -24.273 37.648 17.915 1.00 39.72 101 PHE A C 1
ATOM 849 O O . PHE A 1 101 ? -23.935 37.675 16.733 1.00 39.72 101 PHE A O 1
ATOM 856 N N . ILE A 1 102 ? -25.124 36.739 18.388 1.00 37.19 102 ILE A N 1
ATOM 857 C CA . ILE A 1 102 ? -25.944 35.873 17.535 1.00 37.19 102 ILE A CA 1
ATOM 858 C C . ILE A 1 102 ? -27.360 36.444 17.613 1.00 37.19 102 ILE A C 1
ATOM 860 O O . ILE A 1 102 ? -27.983 36.387 18.671 1.00 37.19 102 ILE A O 1
ATOM 864 N N . PHE A 1 103 ? -27.822 37.059 16.521 1.00 33.12 103 PHE A N 1
ATOM 865 C CA . PHE A 1 103 ? -29.222 37.452 16.361 1.00 33.12 103 PHE A CA 1
ATOM 866 C C . PHE A 1 103 ? -30.097 36.197 16.268 1.00 33.12 103 PHE A C 1
ATOM 868 O O . PHE A 1 103 ? -29.704 35.210 15.641 1.00 33.12 103 PHE A O 1
ATOM 875 N N . LEU A 1 104 ? -31.233 36.262 16.962 1.00 42.06 104 LEU A N 1
ATOM 876 C CA . LEU A 1 104 ? -32.255 35.224 17.075 1.00 42.06 104 LEU A CA 1
ATOM 877 C C . LEU A 1 104 ? -33.129 35.165 15.818 1.00 42.06 104 LEU A C 1
ATOM 879 O O . LEU A 1 104 ? -33.378 36.250 15.243 1.00 42.06 104 LEU A O 1
#

Nearest PDB structures (foldseek):
  4ets-assembly1_B  TM=6.329E-01  e=4.774E-01  Campylobacter jejuni subsp. jejuni
  3tl4-assembly1_X  TM=4.977E-01  e=7.845E+00  Saccharomyces cerevisiae S288C
  6t9k-assembly1_E  TM=2.177E-01  e=7.382E+00  Saccharomyces cerevisiae S288C

Foldseek 3Di:
DDPVVVVVPDDPPCVVVLVLLVVQCVVPLQDDLVNSLVVQCVDPVRVPPDSVSSNVSCVVVVRHRPPPPDPPDDDDPDPPPPDDDDPDPPPPPPDDPDDDDDDD

pLDDT: mean 77.53, std 16.56, range [33.12, 95.38]

InterPro domains:
  IPR025948 HTH-like domain [PF13276] (17-70)

Sequence (104 aa):
MHYWKRQFKNDDSDAPFRAAIRAIWEADKHYGVRSVYLKLRQQPAFKAVNHKKVQRLVHEMGLKGVGYHKQSRQFDLSKGPEGKRVTNKLHRRFKTNQSFFIFL

Radius of gyration: 25.62 Å; Cα contacts (8 Å, |Δi|>4): 52; chains: 1; bounding box: 47×53×67 Å

Mean predicted aligned error: 13.84 Å

Solvent-accessible surface area (backbone atoms only — not comparable to full-atom values): 7058 Å² total; per-residue (Å²): 137,74,76,77,72,63,69,78,74,62,76,74,83,54,53,69,57,53,51,52,53,49,57,56,35,72,75,36,58,53,46,38,65,68,55,51,47,55,58,42,43,72,36,81,94,38,53,86,63,56,63,68,60,51,44,51,52,37,56,78,70,68,64,65,36,69,68,80,79,70,77,88,62,85,86,78,84,68,82,67,77,95,60,93,72,77,77,76,82,75,79,70,86,80,82,70,96,68,84,81,84,77,86,131